Protein AF-A0A7X8XJ36-F1 (afdb_monomer_lite)

Radius of gyration: 21.42 Å; chains: 1; bounding box: 51×28×66 Å

Structure (mmCIF, N/CA/C/O backbone):
data_AF-A0A7X8XJ36-F1
#
_entry.id   AF-A0A7X8XJ36-F1
#
loop_
_atom_site.group_PDB
_atom_site.id
_atom_site.type_symbol
_atom_site.label_atom_id
_atom_site.label_alt_id
_atom_site.label_comp_id
_atom_site.label_asym_id
_atom_site.l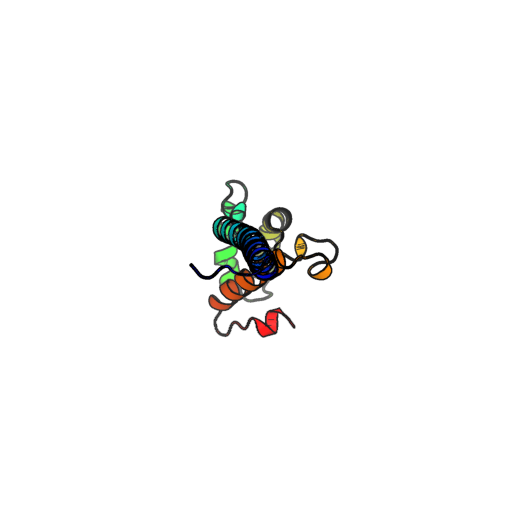abel_entity_id
_atom_site.label_seq_id
_atom_site.pdbx_PDB_ins_code
_atom_site.Cartn_x
_atom_site.Cartn_y
_atom_site.Cartn_z
_atom_site.occupancy
_atom_site.B_iso_or_equiv
_atom_site.auth_seq_id
_atom_site.auth_comp_id
_atom_site.auth_asym_id
_atom_site.auth_atom_id
_atom_site.pdbx_PDB_model_num
ATOM 1 N N . MET A 1 1 ? 28.253 12.077 -39.866 1.00 51.50 1 MET A N 1
ATOM 2 C CA . MET A 1 1 ? 27.242 11.600 -38.903 1.00 51.50 1 MET A CA 1
ATOM 3 C C . MET A 1 1 ? 27.693 10.211 -38.502 1.00 51.50 1 MET A C 1
ATOM 5 O O . MET A 1 1 ? 27.878 9.406 -39.404 1.00 51.50 1 MET A O 1
ATOM 9 N N . GLU A 1 2 ? 28.018 9.970 -37.233 1.00 56.28 2 GLU A N 1
ATOM 10 C CA . GLU A 1 2 ? 28.467 8.638 -36.802 1.00 56.28 2 GLU A CA 1
ATOM 11 C C . GLU A 1 2 ? 27.329 7.631 -36.989 1.00 56.28 2 GLU A C 1
ATOM 13 O O . GLU A 1 2 ? 26.247 7.775 -36.416 1.00 56.28 2 GLU A O 1
ATOM 18 N N . GLU A 1 3 ? 27.560 6.641 -37.845 1.00 58.12 3 GLU A N 1
ATOM 19 C CA . GLU A 1 3 ? 26.604 5.583 -38.137 1.00 58.12 3 GLU A CA 1
ATOM 20 C C . GLU A 1 3 ? 26.732 4.520 -37.039 1.00 58.12 3 GLU A C 1
ATOM 22 O O . GLU A 1 3 ? 27.670 3.724 -37.003 1.00 58.12 3 GLU A O 1
ATOM 27 N N . PHE A 1 4 ? 25.831 4.560 -36.058 1.00 61.00 4 PHE A N 1
ATOM 28 C CA . PHE A 1 4 ? 25.816 3.565 -34.989 1.00 61.00 4 PHE A CA 1
ATOM 29 C C . PHE A 1 4 ? 25.407 2.197 -35.556 1.00 61.00 4 PHE A C 1
ATOM 31 O O . PHE A 1 4 ? 24.427 2.105 -36.294 1.00 61.00 4 PHE A O 1
ATOM 38 N N . SER A 1 5 ? 26.117 1.128 -35.169 1.00 67.69 5 SER A N 1
ATOM 39 C CA . SER A 1 5 ? 25.787 -0.238 -35.602 1.00 67.69 5 SER A CA 1
ATOM 40 C C . SER A 1 5 ? 24.338 -0.618 -35.255 1.00 67.69 5 SER A C 1
ATOM 42 O O . SER A 1 5 ? 23.780 -0.137 -34.266 1.00 67.69 5 SER A O 1
ATOM 44 N N . ASN A 1 6 ? 23.728 -1.521 -36.034 1.00 68.31 6 ASN A N 1
ATOM 45 C CA . ASN A 1 6 ? 22.355 -2.002 -35.803 1.00 68.31 6 ASN A CA 1
ATOM 46 C C . ASN A 1 6 ? 22.111 -2.480 -34.359 1.00 68.31 6 ASN A C 1
ATOM 48 O O . ASN A 1 6 ? 21.031 -2.267 -33.813 1.00 68.31 6 ASN A O 1
ATOM 52 N N . THR A 1 7 ? 23.131 -3.039 -33.703 1.00 72.81 7 THR A N 1
ATOM 53 C CA . THR A 1 7 ? 23.083 -3.466 -32.298 1.00 72.81 7 THR A CA 1
ATOM 54 C C . THR A 1 7 ? 22.780 -2.308 -31.344 1.00 72.81 7 THR A C 1
ATOM 56 O O . THR A 1 7 ? 22.012 -2.468 -30.400 1.00 72.81 7 THR A O 1
ATOM 59 N N . ASN A 1 8 ? 23.308 -1.110 -31.610 1.00 80.81 8 ASN A N 1
ATOM 60 C CA . ASN A 1 8 ? 23.036 0.072 -30.789 1.00 80.81 8 ASN A CA 1
ATOM 61 C C . ASN A 1 8 ? 21.579 0.540 -30.915 1.00 80.81 8 ASN A C 1
ATOM 63 O O . ASN A 1 8 ? 21.025 1.086 -29.961 1.00 80.81 8 ASN A O 1
ATOM 67 N N . ASN A 1 9 ? 20.939 0.314 -32.065 1.00 86.38 9 ASN A N 1
ATOM 68 C CA . ASN A 1 9 ? 19.527 0.645 -32.258 1.00 86.38 9 ASN A CA 1
ATOM 69 C C . ASN A 1 9 ? 18.607 -0.344 -31.533 1.00 86.38 9 ASN A C 1
ATOM 71 O O . ASN A 1 9 ? 17.647 0.090 -30.899 1.00 86.38 9 ASN A O 1
ATOM 75 N N . GLU A 1 10 ? 18.925 -1.640 -31.541 1.00 90.62 10 GLU A N 1
ATOM 76 C CA . GLU A 1 10 ? 18.171 -2.639 -30.769 1.00 90.62 10 GLU A CA 1
ATOM 77 C C . GLU A 1 10 ? 18.307 -2.420 -29.256 1.00 90.62 10 GLU A C 1
ATOM 79 O O . GLU A 1 10 ? 17.308 -2.444 -28.536 1.00 90.62 10 GLU A O 1
ATOM 84 N N . THR A 1 11 ? 19.503 -2.075 -28.767 1.00 93.38 11 THR A N 1
ATOM 85 C CA . THR A 1 11 ? 19.693 -1.698 -27.357 1.00 93.38 11 THR A CA 1
ATOM 86 C C . THR A 1 11 ? 18.853 -0.475 -26.977 1.00 93.38 11 THR A C 1
ATOM 88 O O . THR A 1 11 ? 18.202 -0.473 -25.933 1.00 93.38 11 THR A O 1
ATOM 91 N N . ARG A 1 12 ? 18.795 0.556 -27.833 1.00 93.44 12 ARG A N 1
ATOM 92 C CA . ARG A 1 12 ? 17.938 1.736 -27.603 1.00 93.44 12 ARG A CA 1
ATOM 93 C C . ARG A 1 12 ? 16.454 1.365 -27.549 1.00 93.44 12 ARG A C 1
ATOM 95 O O . ARG A 1 12 ? 15.755 1.835 -26.656 1.00 93.44 12 ARG A O 1
ATOM 102 N N . LYS A 1 13 ? 15.975 0.500 -28.451 1.00 94.88 13 LYS A N 1
ATOM 103 C CA . LYS A 1 13 ? 14.586 0.002 -28.425 1.00 94.88 13 LYS A CA 1
ATOM 104 C C . LYS A 1 13 ? 14.274 -0.751 -27.133 1.00 94.88 13 LYS A C 1
ATOM 106 O O . LYS A 1 13 ? 13.217 -0.532 -26.544 1.00 94.88 13 LYS A O 1
ATOM 111 N N . HIS A 1 14 ? 15.192 -1.600 -26.669 1.00 95.31 14 HIS A N 1
ATOM 112 C CA . HIS A 1 14 ? 15.023 -2.317 -25.408 1.00 95.31 14 HIS A CA 1
ATOM 113 C C . HIS A 1 14 ? 14.929 -1.355 -24.215 1.00 95.31 14 HIS A C 1
ATOM 115 O O . HIS A 1 14 ? 13.999 -1.471 -23.420 1.00 95.31 14 HIS A O 1
ATOM 121 N N . ILE A 1 15 ? 15.816 -0.354 -24.134 1.00 97.25 15 ILE A N 1
ATOM 122 C CA . ILE A 1 15 ? 15.774 0.682 -23.085 1.00 97.25 15 ILE A CA 1
ATOM 123 C C . ILE A 1 15 ? 14.420 1.404 -23.079 1.00 97.25 15 ILE A C 1
ATOM 125 O O . ILE A 1 15 ? 13.813 1.566 -22.020 1.00 97.25 15 ILE A O 1
ATOM 129 N N . LEU A 1 16 ? 13.917 1.800 -24.253 1.00 97.81 16 LEU A N 1
ATOM 130 C CA . LEU A 1 16 ? 12.608 2.450 -24.368 1.00 97.81 16 LEU A CA 1
ATOM 131 C C . LEU A 1 16 ? 11.466 1.528 -23.925 1.00 97.81 16 LEU A C 1
ATOM 133 O O . LEU A 1 16 ? 10.566 1.976 -23.223 1.00 97.81 16 LEU A O 1
ATOM 137 N N . SER A 1 17 ? 11.537 0.240 -24.263 1.00 98.12 17 SER A N 1
ATOM 138 C CA . SER A 1 17 ? 10.532 -0.753 -23.856 1.00 98.12 17 SER A CA 1
ATOM 139 C C . SER A 1 17 ? 10.505 -0.946 -22.336 1.00 98.12 17 SER A C 1
ATOM 141 O O . SER A 1 17 ? 9.437 -1.019 -21.732 1.00 98.12 17 SER A O 1
ATOM 143 N N . VAL A 1 18 ? 11.677 -0.987 -21.690 1.00 98.31 18 VAL A N 1
ATOM 144 C CA . VAL A 1 18 ? 11.778 -1.050 -20.223 1.00 98.31 18 VAL A CA 1
ATOM 145 C C . VAL A 1 18 ? 11.206 0.217 -19.587 1.00 98.31 18 VAL A C 1
ATOM 147 O O . VAL A 1 18 ? 10.423 0.115 -18.646 1.00 98.31 18 VAL A O 1
ATOM 150 N N . CYS A 1 19 ? 11.535 1.397 -20.1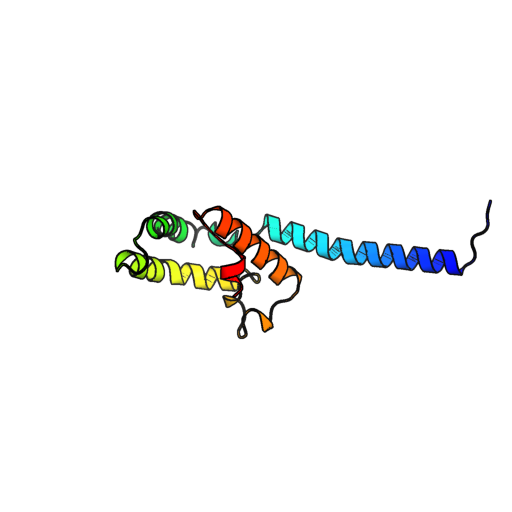23 1.00 98.25 19 CYS A N 1
ATOM 151 C CA . CYS A 1 19 ? 10.978 2.671 -19.663 1.00 98.25 19 CYS A CA 1
ATOM 152 C C . CYS A 1 19 ? 9.443 2.682 -19.748 1.00 98.25 19 CYS A C 1
ATOM 154 O O . CYS A 1 19 ? 8.770 3.028 -18.779 1.00 98.25 19 CYS A O 1
ATOM 156 N N . GLU A 1 20 ? 8.876 2.231 -20.870 1.00 98.31 20 GLU A N 1
ATOM 157 C CA . GLU A 1 20 ? 7.425 2.136 -21.048 1.00 98.31 20 GLU A CA 1
ATOM 158 C C . GLU A 1 20 ? 6.783 1.192 -20.019 1.00 98.31 20 GLU A C 1
ATOM 160 O O . GLU A 1 20 ? 5.763 1.528 -19.417 1.00 98.31 20 GLU A O 1
ATOM 165 N N . ASN A 1 21 ? 7.397 0.033 -19.770 1.00 98.00 21 ASN A N 1
ATOM 166 C 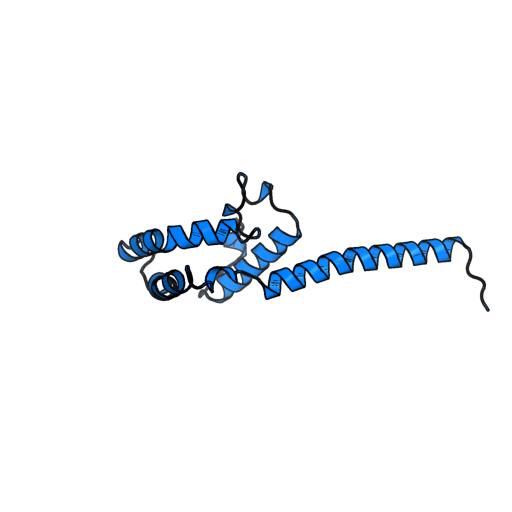CA . ASN A 1 21 ? 6.910 -0.921 -18.775 1.00 98.00 21 ASN A CA 1
ATOM 167 C C . ASN A 1 21 ? 6.960 -0.352 -17.352 1.00 98.00 21 ASN A C 1
ATOM 169 O O . ASN A 1 21 ? 5.991 -0.494 -16.611 1.00 98.00 21 ASN A O 1
ATOM 173 N N . ILE A 1 22 ? 8.044 0.333 -16.977 1.00 98.25 22 ILE A N 1
ATOM 174 C CA . ILE A 1 22 ? 8.165 0.993 -15.668 1.00 98.25 22 ILE A CA 1
ATOM 175 C C . ILE A 1 22 ? 7.098 2.082 -15.507 1.00 98.25 22 ILE A C 1
ATOM 177 O O . ILE A 1 22 ? 6.444 2.153 -14.467 1.00 98.25 22 ILE A O 1
ATOM 181 N N . ASN A 1 23 ? 6.863 2.890 -16.542 1.00 98.31 23 ASN A N 1
ATOM 182 C CA . ASN A 1 23 ? 5.871 3.965 -16.493 1.00 98.31 23 ASN A CA 1
ATOM 183 C C . ASN A 1 23 ? 4.442 3.453 -16.257 1.00 98.31 23 ASN A C 1
ATOM 185 O O . ASN A 1 23 ? 3.657 4.146 -15.612 1.00 98.31 23 ASN A O 1
ATOM 189 N N . LYS A 1 24 ? 4.108 2.235 -16.705 1.00 97.81 24 LYS A N 1
ATOM 190 C CA . LYS A 1 24 ? 2.814 1.598 -16.399 1.00 97.81 24 LYS A CA 1
ATOM 191 C C . LYS A 1 24 ? 2.650 1.360 -14.895 1.00 97.81 24 LYS A C 1
ATOM 193 O O . LYS A 1 24 ? 1.604 1.693 -14.346 1.00 97.81 24 LYS A O 1
ATOM 198 N N . TYR A 1 25 ? 3.691 0.865 -14.223 1.00 97.94 25 TYR A N 1
ATOM 199 C CA . TYR A 1 25 ? 3.677 0.671 -12.769 1.00 97.94 25 TYR A CA 1
ATOM 200 C C . TYR A 1 25 ? 3.631 1.996 -12.003 1.00 97.94 25 TYR A C 1
ATOM 202 O O . TYR A 1 25 ? 2.885 2.112 -11.037 1.00 97.94 25 TYR A O 1
ATOM 210 N N . ILE A 1 26 ? 4.374 3.016 -12.448 1.00 98.06 26 ILE A N 1
ATOM 211 C CA . ILE A 1 26 ? 4.326 4.356 -11.835 1.00 98.06 26 ILE A CA 1
ATOM 212 C C . ILE A 1 26 ? 2.913 4.938 -11.929 1.00 98.06 26 ILE A C 1
ATOM 214 O O . ILE A 1 26 ? 2.399 5.463 -10.945 1.00 98.06 26 ILE A O 1
ATOM 218 N N . HIS A 1 27 ? 2.272 4.831 -13.094 1.00 98.12 27 HIS A N 1
ATOM 219 C CA . HIS A 1 27 ? 0.901 5.295 -13.279 1.00 98.12 27 HIS A CA 1
ATOM 220 C C . HIS A 1 27 ? -0.087 4.567 -12.353 1.00 98.12 27 HIS A C 1
ATOM 222 O O . HIS A 1 27 ? -0.947 5.215 -11.760 1.00 98.12 27 HIS A O 1
ATOM 228 N N . ASP A 1 28 ? 0.053 3.249 -12.181 1.00 97.88 28 ASP A N 1
ATOM 229 C CA . ASP A 1 28 ? -0.781 2.494 -11.239 1.00 97.88 28 ASP A CA 1
ATOM 230 C C . ASP A 1 28 ? -0.563 2.945 -9.787 1.00 97.88 28 ASP A C 1
ATOM 232 O O . ASP A 1 28 ? -1.527 3.226 -9.083 1.00 97.88 28 ASP A O 1
ATOM 236 N N . LEU A 1 29 ? 0.693 3.131 -9.364 1.00 98.00 29 LEU A N 1
ATOM 237 C CA . LEU A 1 29 ? 1.020 3.637 -8.026 1.00 98.00 29 LEU A CA 1
ATOM 238 C C . LEU A 1 29 ? 0.454 5.041 -7.773 1.00 98.00 29 LEU A C 1
ATOM 240 O O . LEU A 1 29 ? -0.028 5.318 -6.676 1.00 98.00 29 LEU A O 1
ATOM 244 N N . LEU A 1 30 ? 0.472 5.922 -8.779 1.00 98.19 30 LEU A N 1
ATOM 245 C CA . LEU A 1 30 ? -0.159 7.241 -8.682 1.00 98.19 30 LEU A CA 1
ATOM 246 C C . LEU A 1 30 ? -1.676 7.118 -8.490 1.00 98.19 30 LEU A C 1
ATOM 248 O O . LEU A 1 30 ? -2.237 7.785 -7.622 1.00 98.19 30 LEU A O 1
ATOM 252 N N . ASN A 1 31 ? -2.335 6.246 -9.257 1.00 97.56 31 ASN A N 1
ATOM 253 C CA . ASN A 1 31 ? -3.774 6.017 -9.122 1.00 97.56 31 ASN A CA 1
ATOM 254 C C . ASN A 1 31 ? -4.134 5.407 -7.766 1.00 97.56 31 ASN A C 1
ATOM 256 O O . ASN A 1 31 ? -5.101 5.852 -7.148 1.00 97.56 31 ASN A O 1
ATOM 260 N N . ARG A 1 32 ? -3.354 4.434 -7.287 1.00 97.31 32 ARG A N 1
ATOM 261 C CA . ARG A 1 32 ? -3.490 3.856 -5.946 1.00 97.31 32 ARG A CA 1
ATOM 262 C C . ARG A 1 32 ? -3.376 4.933 -4.876 1.00 97.31 32 ARG A C 1
ATOM 264 O O . ARG A 1 32 ? -4.297 5.096 -4.094 1.00 97.31 32 ARG A O 1
ATOM 271 N N . GLY A 1 33 ? -2.332 5.762 -4.918 1.00 96.88 33 GLY A N 1
ATOM 272 C CA . GLY A 1 33 ? -2.143 6.846 -3.949 1.00 96.88 33 GLY A CA 1
ATOM 273 C C . GLY A 1 33 ? -3.283 7.873 -3.923 1.00 96.88 33 GLY A C 1
ATOM 274 O O . GLY A 1 33 ? -3.677 8.320 -2.851 1.00 96.88 33 GLY A O 1
ATOM 275 N N . VAL A 1 34 ? -3.847 8.232 -5.083 1.00 96.00 34 VAL A N 1
ATOM 276 C CA . VAL A 1 34 ? -4.988 9.169 -5.165 1.00 96.00 34 VAL A CA 1
ATOM 277 C C . VAL A 1 34 ? -6.277 8.560 -4.611 1.00 96.00 34 VAL A C 1
ATOM 279 O O . VAL A 1 34 ? -7.075 9.271 -4.003 1.00 96.00 34 VAL A O 1
ATOM 282 N N . ASN A 1 35 ? -6.493 7.263 -4.831 1.00 95.62 35 ASN A N 1
ATOM 283 C CA . ASN A 1 35 ? -7.723 6.573 -4.440 1.00 95.62 35 ASN A CA 1
ATOM 284 C C . ASN A 1 35 ? -7.601 5.805 -3.118 1.00 95.62 35 ASN A C 1
ATOM 286 O O . ASN A 1 35 ? -8.579 5.187 -2.692 1.00 95.62 35 ASN A O 1
ATOM 290 N N . HIS A 1 36 ? -6.430 5.848 -2.483 1.00 97.25 36 HIS A N 1
ATOM 291 C CA . HIS A 1 36 ? -6.1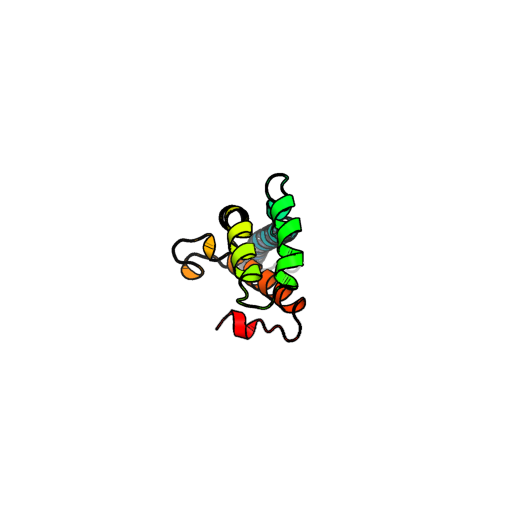15 5.107 -1.274 1.00 97.25 36 HIS A CA 1
ATOM 292 C C . HIS A 1 36 ? -7.193 5.331 -0.215 1.00 97.25 36 HIS A C 1
ATOM 294 O O . HIS A 1 36 ? -7.504 6.468 0.155 1.00 97.25 36 HIS A O 1
ATOM 300 N N . ASP A 1 37 ? -7.793 4.231 0.239 1.00 94.56 37 ASP A N 1
ATOM 301 C CA . ASP A 1 37 ? -8.817 4.210 1.276 1.00 94.56 37 ASP A CA 1
ATOM 302 C C . ASP A 1 37 ? -10.056 5.086 1.013 1.00 94.56 37 ASP A C 1
ATOM 304 O O . ASP A 1 37 ? -10.869 5.299 1.918 1.00 94.56 37 ASP A O 1
ATOM 308 N N . ALA A 1 38 ? -10.284 5.533 -0.228 1.00 92.81 38 ALA A N 1
ATOM 309 C CA . ALA A 1 38 ? -11.406 6.408 -0.577 1.00 92.81 38 ALA A CA 1
ATOM 310 C C . ALA A 1 38 ? -12.777 5.789 -0.238 1.00 92.81 38 ALA A C 1
ATOM 312 O O . ALA A 1 38 ? -13.750 6.513 -0.011 1.00 92.81 38 ALA A O 1
ATOM 313 N N . SER A 1 39 ? -12.861 4.457 -0.120 1.00 88.38 39 SER A N 1
ATOM 314 C CA . SER A 1 39 ? -14.061 3.760 0.362 1.00 88.38 39 SER A CA 1
ATOM 315 C C . SER A 1 39 ? -14.504 4.209 1.760 1.00 88.38 39 SER A C 1
ATOM 317 O O . SER A 1 39 ? -15.709 4.247 2.014 1.00 88.38 39 SER A O 1
ATOM 319 N N . LYS A 1 40 ? -13.579 4.653 2.629 1.00 88.06 40 LYS A N 1
ATOM 320 C CA . LYS A 1 40 ? -13.893 5.213 3.958 1.00 88.06 40 LYS A CA 1
ATOM 321 C C . LYS A 1 40 ? -14.760 6.470 3.874 1.00 88.06 40 LYS A C 1
ATOM 323 O O . LYS A 1 40 ? -15.498 6.758 4.809 1.00 88.06 40 LYS A O 1
ATOM 328 N N . LEU A 1 41 ? -14.692 7.203 2.761 1.00 87.75 41 LEU A N 1
ATOM 329 C CA . LEU A 1 41 ? -15.428 8.451 2.540 1.00 87.75 41 LEU A CA 1
ATOM 330 C C . LEU A 1 41 ? -16.787 8.240 1.862 1.00 87.75 41 LEU A C 1
ATOM 332 O O . LEU A 1 41 ? -17.512 9.206 1.621 1.00 87.75 41 LEU A O 1
ATOM 336 N N . ASN A 1 42 ? -17.162 6.998 1.542 1.00 83.12 42 ASN A N 1
ATOM 337 C CA . ASN A 1 42 ? -18.461 6.741 0.937 1.00 83.12 42 ASN A CA 1
ATOM 338 C C . ASN A 1 42 ? -19.603 7.032 1.931 1.00 83.12 42 ASN A C 1
ATOM 340 O O . ASN A 1 42 ? -19.452 6.883 3.144 1.00 83.12 42 ASN A O 1
ATOM 344 N N . TYR A 1 43 ? -20.775 7.423 1.423 1.00 70.44 43 TYR A N 1
ATOM 345 C CA . TYR A 1 43 ? -21.915 7.832 2.261 1.00 70.44 43 TYR A CA 1
ATOM 346 C C . TYR A 1 43 ? -22.337 6.767 3.293 1.00 70.44 43 TYR A C 1
ATOM 348 O O . TYR A 1 43 ? -22.755 7.099 4.401 1.00 70.44 43 TYR A O 1
ATOM 356 N N . ASN A 1 44 ? -22.180 5.483 2.955 1.00 75.50 44 ASN A N 1
ATOM 357 C CA . ASN A 1 44 ? -22.613 4.367 3.795 1.00 75.50 44 ASN A CA 1
ATOM 358 C C . ASN A 1 44 ? -21.634 4.046 4.942 1.00 75.50 44 ASN A C 1
ATOM 360 O O . ASN A 1 44 ? -22.053 3.461 5.936 1.00 75.50 44 ASN A O 1
ATOM 364 N N . GLN A 1 45 ? -20.352 4.411 4.827 1.00 77.56 45 GLN A N 1
ATOM 365 C CA . GLN A 1 45 ? -19.294 4.069 5.791 1.00 77.56 45 GLN A CA 1
ATOM 366 C C . GLN A 1 45 ? -18.688 5.283 6.483 1.00 77.56 45 GLN A C 1
ATOM 368 O O . GLN A 1 45 ? -18.255 5.153 7.628 1.00 77.56 45 GLN A O 1
ATOM 373 N N . ALA A 1 46 ? -18.717 6.462 5.854 1.00 80.81 46 ALA A N 1
ATOM 374 C CA . ALA A 1 46 ? -18.125 7.680 6.402 1.00 80.81 46 ALA A CA 1
ATOM 375 C C . ALA A 1 46 ? -18.639 7.981 7.811 1.00 80.81 46 ALA A C 1
ATOM 377 O O . ALA A 1 46 ? -17.854 8.253 8.713 1.00 80.81 46 ALA A O 1
ATOM 378 N N . SER A 1 47 ? -19.949 7.834 8.038 1.00 82.69 47 SER A N 1
ATOM 379 C CA . SER A 1 47 ? -20.537 8.078 9.359 1.00 82.69 47 SER A CA 1
ATOM 380 C C . SER A 1 47 ? -20.104 7.069 10.430 1.00 82.69 47 SER A C 1
ATOM 382 O O . SER A 1 47 ? -20.098 7.413 11.609 1.00 82.69 47 SER A O 1
ATOM 384 N N . VAL A 1 48 ? -19.744 5.836 10.055 1.00 84.44 48 VAL A N 1
ATOM 385 C CA . VAL A 1 48 ? -19.252 4.815 10.995 1.00 84.44 48 VAL A CA 1
ATOM 386 C C . VAL A 1 48 ? -17.803 5.110 11.360 1.00 84.44 48 VAL A C 1
ATOM 388 O O . VAL A 1 48 ? -17.469 5.143 12.544 1.00 84.44 48 VAL A O 1
ATOM 391 N N . PHE A 1 49 ? -16.961 5.391 10.362 1.00 85.69 49 PHE A N 1
ATOM 392 C CA . PHE A 1 49 ? -15.564 5.756 10.584 1.00 85.69 49 PHE A CA 1
ATOM 393 C C . PHE A 1 49 ? -15.434 7.041 11.411 1.00 85.69 49 PHE A C 1
ATOM 395 O O . PHE A 1 49 ? -14.677 7.050 12.378 1.00 85.69 49 PHE A O 1
ATOM 402 N N . ASP A 1 50 ? -16.217 8.077 11.108 1.00 84.75 50 ASP A N 1
ATOM 403 C CA . ASP A 1 50 ? -16.214 9.346 11.849 1.00 84.75 50 ASP A CA 1
ATOM 404 C C . ASP A 1 50 ? -16.612 9.158 13.325 1.00 84.75 50 ASP A C 1
ATOM 406 O O . ASP A 1 50 ? -15.911 9.599 14.237 1.00 84.75 50 ASP A O 1
ATOM 410 N N . LYS A 1 51 ? -17.684 8.394 13.582 1.00 83.81 51 LYS A N 1
ATOM 411 C CA . LYS A 1 51 ? -18.144 8.093 14.948 1.00 83.81 51 LYS A CA 1
ATOM 412 C C . LYS A 1 51 ? -17.143 7.267 15.750 1.00 83.81 51 LYS A C 1
ATOM 414 O O . LYS A 1 51 ? -17.075 7.430 16.967 1.00 83.81 51 LYS A O 1
ATOM 419 N N . CYS A 1 52 ? -16.420 6.355 15.104 1.00 82.69 52 CYS A N 1
ATOM 420 C CA . CYS A 1 52 ? -15.629 5.348 15.805 1.00 82.69 52 CYS A CA 1
ATOM 421 C C . CYS A 1 52 ? -14.144 5.706 15.900 1.00 82.69 52 CYS A C 1
ATOM 423 O O . CYS A 1 52 ? -13.575 5.515 16.966 1.00 82.69 52 CYS A O 1
ATOM 425 N N . ILE A 1 53 ? -13.503 6.241 14.851 1.00 79.19 53 ILE A N 1
ATOM 426 C CA . ILE A 1 53 ? -12.037 6.424 14.813 1.00 79.19 53 ILE A CA 1
ATOM 427 C C . ILE A 1 53 ? -11.553 7.375 15.912 1.00 79.19 53 ILE A C 1
ATOM 429 O O . ILE A 1 53 ? -10.615 7.044 16.638 1.00 79.19 53 ILE A O 1
ATOM 433 N N . GLY A 1 54 ? -12.203 8.532 16.076 1.00 78.56 54 GLY A N 1
ATOM 434 C CA . GLY A 1 54 ? -11.808 9.504 17.101 1.00 78.56 54 GLY A CA 1
ATOM 435 C C . GLY A 1 54 ? -11.976 8.963 18.524 1.00 78.56 54 GLY A C 1
ATOM 436 O O . GLY A 1 54 ? -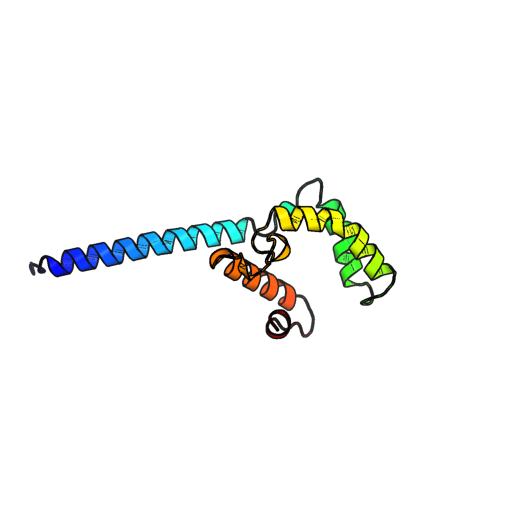11.145 9.215 19.393 1.00 78.56 54 GLY A O 1
ATOM 437 N N . ARG A 1 55 ? -13.026 8.167 18.758 1.00 83.00 55 ARG A N 1
ATOM 438 C CA . ARG A 1 55 ? -13.272 7.513 20.051 1.00 83.00 55 ARG A CA 1
ATOM 439 C C . ARG A 1 55 ? -12.304 6.359 20.292 1.00 83.00 55 ARG A C 1
ATOM 441 O O . ARG A 1 55 ? -11.783 6.238 21.391 1.00 83.00 55 ARG A O 1
ATOM 448 N N . LEU A 1 56 ? -12.013 5.566 19.261 1.00 82.25 56 LEU A N 1
ATOM 449 C CA . LEU A 1 56 ? -11.102 4.425 19.333 1.00 82.25 56 LEU A CA 1
ATOM 450 C C . LEU A 1 56 ? -9.682 4.876 19.676 1.00 82.25 56 LEU A C 1
ATOM 452 O O . LEU A 1 56 ? -9.029 4.235 20.487 1.00 82.25 56 LEU A O 1
ATOM 456 N N . HIS A 1 57 ? -9.238 6.006 19.115 1.00 80.25 57 HIS A N 1
ATOM 457 C CA . HIS A 1 57 ? -7.945 6.612 19.437 1.00 80.25 57 HIS A CA 1
ATOM 458 C C . HIS A 1 57 ? -7.818 7.006 20.918 1.00 80.25 57 HIS A C 1
ATOM 460 O O . HIS A 1 57 ? -6.733 6.939 21.488 1.00 80.25 57 HIS A O 1
ATOM 466 N N . ASN A 1 58 ? -8.919 7.433 21.538 1.00 83.25 58 ASN A N 1
ATOM 467 C CA . ASN A 1 58 ? -8.929 7.897 22.925 1.00 83.25 58 ASN A CA 1
ATOM 468 C C . ASN A 1 58 ? -9.296 6.795 23.928 1.00 83.25 58 ASN A C 1
ATOM 470 O O . ASN A 1 58 ? -9.136 6.995 25.131 1.00 83.25 58 ASN A O 1
ATOM 474 N N . ALA A 1 59 ? -9.805 5.658 23.453 1.00 84.56 59 ALA A N 1
ATOM 475 C CA . ALA A 1 59 ? -10.155 4.533 24.298 1.00 84.56 59 ALA A CA 1
ATOM 476 C C . ALA A 1 59 ? -8.886 3.857 24.828 1.00 84.56 59 ALA A C 1
ATOM 478 O O . ALA A 1 59 ? -7.924 3.628 24.093 1.00 84.56 59 ALA A O 1
ATOM 479 N N . GLU A 1 60 ? -8.898 3.487 26.107 1.00 86.00 60 GLU A N 1
ATOM 480 C CA . GLU A 1 60 ? -7.827 2.677 26.677 1.00 86.00 60 GLU A CA 1
ATOM 481 C C . GLU A 1 60 ? -7.767 1.328 25.947 1.00 86.00 60 GLU A C 1
ATOM 483 O O . GLU A 1 60 ? -8.793 0.660 25.761 1.00 86.00 60 GLU A O 1
ATOM 488 N N . TYR A 1 61 ? -6.565 0.937 25.517 1.00 78.25 61 TYR A N 1
ATOM 489 C CA . TYR A 1 61 ? -6.340 -0.310 24.793 1.00 78.25 61 TYR A CA 1
ATOM 490 C C . TYR A 1 61 ? -6.915 -1.503 25.574 1.00 78.25 61 TYR A C 1
ATOM 492 O O . TYR A 1 61 ? -6.691 -1.635 26.775 1.00 78.25 61 TYR A O 1
ATOM 500 N N . ASN A 1 62 ? -7.666 -2.375 24.895 1.00 78.62 62 ASN A N 1
ATOM 501 C CA . ASN A 1 62 ? -8.376 -3.527 25.475 1.00 78.62 62 ASN A CA 1
ATOM 502 C C . ASN A 1 62 ? -9.488 -3.231 26.505 1.00 78.62 62 ASN A C 1
ATOM 504 O O . ASN A 1 62 ? -10.049 -4.182 27.061 1.00 78.62 62 ASN A O 1
ATOM 508 N N . SER A 1 63 ? -9.878 -1.973 26.723 1.00 90.81 63 SER A N 1
ATOM 509 C CA . SER A 1 63 ? -11.075 -1.646 27.514 1.00 90.81 63 SER A CA 1
ATOM 510 C C . SER A 1 63 ? -12.367 -2.177 26.872 1.00 90.81 63 SER A C 1
ATOM 512 O O . SER A 1 63 ? -12.413 -2.518 25.687 1.00 90.81 63 SER A O 1
ATOM 514 N N . GLU A 1 64 ? -13.457 -2.236 27.642 1.00 94.19 64 GLU A N 1
ATOM 515 C CA . GLU A 1 64 ? -14.766 -2.627 27.099 1.00 94.19 64 GLU A CA 1
ATOM 516 C C . GLU A 1 64 ? -15.278 -1.631 26.048 1.00 94.19 64 GLU A C 1
ATOM 518 O O . GLU A 1 64 ? -15.852 -2.051 25.043 1.00 94.19 64 GLU A O 1
ATOM 523 N N . GLU A 1 65 ? -14.997 -0.332 26.213 1.00 90.25 65 GLU A N 1
ATOM 524 C CA . GLU A 1 65 ? -15.285 0.670 25.180 1.00 90.25 65 GLU A CA 1
ATOM 525 C C . GLU A 1 65 ? -14.480 0.398 23.906 1.00 90.25 65 GLU A C 1
ATOM 527 O O . GLU A 1 65 ? -15.055 0.375 22.819 1.00 90.25 65 GLU A O 1
ATOM 532 N N . TYR A 1 66 ? -13.178 0.122 24.026 1.00 85.56 66 TYR A N 1
ATOM 533 C CA . TYR A 1 66 ? -12.328 -0.217 22.884 1.00 85.56 66 TYR A CA 1
ATOM 534 C C . TYR A 1 66 ? -12.875 -1.428 22.114 1.00 85.56 66 TYR A C 1
ATOM 536 O O . TYR A 1 66 ? -13.070 -1.364 20.900 1.00 85.56 66 TYR A O 1
ATOM 544 N N . LYS A 1 67 ? -13.218 -2.515 22.815 1.00 89.00 67 LYS A N 1
ATOM 545 C CA . LYS A 1 67 ? -13.797 -3.721 22.196 1.00 89.00 67 LYS A CA 1
ATOM 546 C C . LYS A 1 67 ? -15.148 -3.450 21.536 1.00 89.00 67 LYS A C 1
ATOM 548 O O . LYS A 1 67 ? -15.439 -4.019 20.484 1.00 89.00 67 LYS A O 1
ATOM 553 N N . GLN A 1 68 ? -15.984 -2.616 22.148 1.00 92.56 68 GLN A N 1
ATOM 554 C CA . GLN A 1 68 ? -17.287 -2.256 21.598 1.00 92.56 68 GLN A CA 1
ATOM 555 C C . GLN A 1 68 ? -17.142 -1.410 20.327 1.00 92.56 68 GLN A C 1
ATOM 557 O O . GLN A 1 68 ? -17.788 -1.706 19.323 1.00 92.56 68 GLN A O 1
ATOM 562 N N . LEU A 1 69 ? -16.236 -0.431 20.330 1.00 89.69 69 LEU A N 1
ATOM 563 C CA . LEU A 1 69 ? -15.908 0.373 19.152 1.00 89.69 69 LEU A CA 1
ATOM 564 C C . LEU A 1 69 ? -15.371 -0.489 18.005 1.00 89.69 69 LEU A C 1
ATOM 566 O O . LEU A 1 69 ? -15.766 -0.286 16.860 1.00 89.69 69 LEU A O 1
ATOM 570 N N . LEU A 1 70 ? -14.538 -1.494 18.298 1.00 88.38 70 LEU A N 1
ATOM 571 C CA . LEU A 1 70 ? -14.088 -2.454 17.285 1.00 88.38 70 LEU A CA 1
ATOM 572 C C . LEU A 1 70 ? -15.254 -3.245 16.673 1.00 88.38 70 LEU A C 1
ATOM 574 O O . LEU A 1 70 ? -15.300 -3.420 15.457 1.00 88.38 70 LEU A O 1
ATOM 578 N N . LYS A 1 71 ? -16.227 -3.690 17.481 1.00 90.81 71 LYS A N 1
ATOM 579 C CA . LYS A 1 71 ? -17.429 -4.381 16.974 1.00 90.81 71 LYS A CA 1
ATOM 580 C C . LYS A 1 71 ? -18.285 -3.479 16.087 1.00 90.81 71 LYS A C 1
ATOM 582 O O . LYS A 1 71 ? -18.784 -3.941 15.066 1.00 90.81 71 LYS A O 1
ATOM 587 N N . GLU A 1 72 ? -18.454 -2.216 16.470 1.00 90.06 72 GLU A N 1
ATOM 588 C CA . GLU A 1 72 ? -19.208 -1.221 15.695 1.00 90.06 72 GLU A CA 1
ATOM 589 C C . GLU A 1 72 ? -18.522 -0.887 14.367 1.00 90.06 72 GLU A C 1
ATOM 591 O O . GLU A 1 72 ? -19.190 -0.723 13.346 1.00 90.06 72 GLU A O 1
ATOM 596 N N . LEU A 1 73 ? -17.190 -0.839 14.367 1.00 90.12 73 LEU A N 1
ATOM 597 C CA . LEU A 1 73 ? -16.385 -0.556 13.186 1.00 90.12 73 LEU A CA 1
ATOM 598 C C . LEU A 1 73 ? -16.334 -1.747 12.213 1.00 90.12 73 LEU A C 1
ATOM 600 O O . LEU A 1 73 ? -16.161 -1.555 11.008 1.00 90.12 73 LEU A O 1
ATOM 604 N N . GLN A 1 74 ? -16.525 -2.973 12.707 1.00 89.50 74 GLN A N 1
ATOM 605 C CA . GLN A 1 74 ? -16.236 -4.179 11.937 1.00 89.50 74 GLN A CA 1
ATOM 606 C C . GLN A 1 74 ? -17.001 -4.324 10.610 1.00 89.50 74 GLN A C 1
ATOM 608 O O . GLN A 1 74 ? -16.380 -4.680 9.609 1.00 89.50 74 GLN A O 1
ATOM 613 N N . PRO A 1 75 ? -18.311 -4.027 10.514 1.00 88.75 75 PRO A N 1
ATOM 614 C CA . PRO A 1 75 ? -19.009 -4.076 9.229 1.00 88.75 75 PRO A CA 1
ATOM 615 C C . PRO A 1 75 ? -18.415 -3.119 8.183 1.00 88.75 75 PRO A C 1
ATOM 617 O O . PRO A 1 75 ? -18.373 -3.454 6.998 1.00 88.75 75 PRO A O 1
ATOM 620 N N . ALA A 1 76 ? -17.934 -1.948 8.615 1.00 89.50 76 ALA A N 1
ATOM 621 C CA . ALA A 1 76 ? -17.270 -0.992 7.736 1.00 89.50 76 ALA A CA 1
ATOM 622 C C . ALA A 1 76 ? -15.879 -1.492 7.318 1.00 89.50 76 ALA A C 1
ATOM 624 O O . ALA A 1 76 ? -15.541 -1.391 6.141 1.00 89.50 76 ALA A O 1
ATOM 625 N N . LEU A 1 77 ? -15.117 -2.107 8.233 1.00 90.06 77 LEU A N 1
ATOM 626 C CA . LEU A 1 77 ? -13.814 -2.713 7.926 1.00 90.06 77 LEU A CA 1
ATOM 627 C C . LEU A 1 77 ? -13.924 -3.858 6.920 1.00 90.06 77 LEU A C 1
ATOM 629 O O . LEU A 1 77 ? -13.181 -3.885 5.950 1.00 90.06 77 LEU A O 1
ATOM 633 N N . VAL A 1 78 ? -14.899 -4.757 7.075 1.00 91.00 78 VAL A N 1
ATOM 634 C CA . VAL A 1 78 ? -15.099 -5.866 6.124 1.00 91.00 78 VAL A CA 1
ATOM 635 C C . VAL A 1 78 ? -15.329 -5.348 4.706 1.00 91.00 78 VAL A C 1
ATOM 637 O O . VAL A 1 78 ? -14.795 -5.895 3.743 1.00 91.00 78 VAL A O 1
ATOM 640 N N . HIS A 1 79 ? -16.131 -4.296 4.553 1.00 91.12 79 HIS A N 1
ATOM 641 C CA . HIS A 1 79 ? -16.334 -3.700 3.240 1.00 91.12 79 HIS A CA 1
ATOM 642 C C . HIS A 1 79 ? -15.079 -2.976 2.740 1.00 91.12 79 HIS A C 1
ATOM 644 O O . HIS A 1 79 ? -14.736 -3.077 1.565 1.00 91.12 79 HIS A O 1
ATOM 650 N N . HIS A 1 80 ? -14.398 -2.264 3.631 1.00 93.88 80 HIS A N 1
ATOM 651 C CA . HIS A 1 80 ? -13.170 -1.550 3.338 1.00 93.88 80 HIS A CA 1
ATOM 652 C C . HIS A 1 80 ? -12.067 -2.479 2.814 1.00 93.88 80 HIS A C 1
ATOM 654 O O . HIS A 1 80 ? -11.521 -2.209 1.747 1.00 93.88 80 HIS A O 1
ATOM 660 N N . TYR A 1 81 ? -11.811 -3.599 3.493 1.00 94.81 81 TYR A N 1
ATOM 661 C CA . TYR A 1 81 ? -10.821 -4.596 3.081 1.00 94.81 81 TYR A CA 1
ATOM 662 C C . TYR A 1 81 ? -11.181 -5.230 1.738 1.00 94.81 81 TYR A C 1
ATOM 664 O O . TYR A 1 81 ? -10.336 -5.354 0.862 1.00 94.81 81 TYR A O 1
ATOM 672 N N . ARG A 1 82 ? -12.463 -5.523 1.492 1.00 94.25 82 ARG A N 1
ATOM 673 C CA . ARG A 1 82 ? -12.915 -6.045 0.188 1.00 94.25 82 ARG A CA 1
ATOM 674 C C . ARG A 1 82 ? -12.693 -5.088 -0.981 1.00 94.25 82 ARG A C 1
ATOM 676 O O . ARG A 1 82 ? -12.592 -5.551 -2.110 1.00 94.25 82 ARG A O 1
ATOM 683 N N . LEU A 1 83 ? -12.669 -3.779 -0.741 1.00 93.88 83 LEU A N 1
ATOM 684 C CA . LEU A 1 83 ? -12.469 -2.779 -1.794 1.00 93.88 83 LEU A CA 1
ATOM 685 C C . LEU A 1 83 ? -11.014 -2.337 -1.961 1.00 93.88 83 LEU A C 1
ATOM 687 O O . LEU A 1 83 ? -10.700 -1.727 -2.979 1.00 93.88 83 LEU A O 1
ATOM 691 N N . ASN A 1 84 ? -10.152 -2.615 -0.986 1.00 96.38 84 ASN A N 1
ATOM 692 C CA . ASN A 1 84 ? -8.782 -2.125 -0.957 1.00 96.38 84 ASN A CA 1
ATOM 693 C C . ASN A 1 84 ? -7.815 -3.299 -0.808 1.00 96.38 84 ASN A C 1
ATOM 695 O O . ASN A 1 84 ? -7.621 -3.838 0.278 1.00 96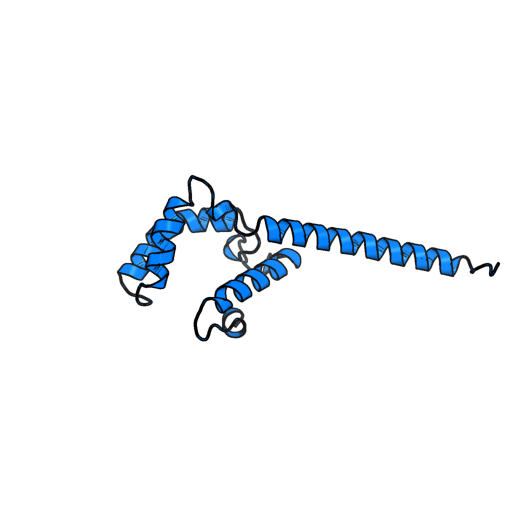.38 84 ASN A O 1
ATOM 699 N N . ASP A 1 85 ? -7.203 -3.672 -1.926 1.00 97.50 85 ASP A N 1
ATOM 700 C CA . ASP A 1 85 ? -6.330 -4.838 -2.072 1.00 97.50 85 ASP A CA 1
ATOM 701 C C . ASP A 1 85 ? -4.912 -4.636 -1.507 1.00 97.50 85 ASP A C 1
ATOM 703 O O . ASP A 1 85 ? -4.061 -5.505 -1.659 1.00 97.50 85 ASP A O 1
ATOM 707 N N . HIS A 1 86 ? -4.636 -3.502 -0.861 1.00 97.56 86 HIS A N 1
ATOM 708 C CA . HIS A 1 86 ? -3.413 -3.306 -0.083 1.00 97.56 86 HIS A CA 1
ATOM 709 C C . HIS A 1 86 ? -3.548 -3.792 1.370 1.00 97.56 86 HIS A C 1
ATOM 711 O O . HIS A 1 86 ? -2.554 -3.825 2.087 1.00 97.56 86 HIS A O 1
ATOM 717 N N . HIS A 1 87 ? -4.749 -4.180 1.818 1.00 96.94 87 HIS A N 1
ATOM 718 C CA . HIS A 1 87 ? -4.943 -4.818 3.124 1.00 96.94 87 HIS A CA 1
ATOM 719 C C . HIS A 1 87 ? -4.804 -6.338 2.992 1.00 96.94 87 HIS A C 1
ATOM 721 O O . HIS A 1 87 ? -5.472 -6.919 2.132 1.00 96.94 87 HIS A O 1
ATOM 727 N N . PRO A 1 88 ? -4.014 -7.020 3.842 1.00 96.38 88 PRO A N 1
ATOM 728 C CA . PRO A 1 88 ? -3.930 -8.481 3.839 1.00 96.38 88 PRO A CA 1
ATOM 729 C C . PRO A 1 88 ? -5.296 -9.168 3.976 1.00 96.38 88 PRO A C 1
ATOM 731 O O . PRO A 1 88 ? -5.529 -10.196 3.353 1.00 96.38 88 PRO A O 1
ATOM 734 N N . GLU A 1 89 ? -6.227 -8.578 4.728 1.00 96.31 89 GLU A N 1
ATOM 735 C CA . GLU A 1 89 ? -7.596 -9.071 4.927 1.00 96.31 89 GLU A CA 1
ATOM 736 C C . GLU A 1 89 ? -8.446 -9.099 3.647 1.00 96.31 89 GLU A C 1
ATOM 738 O O . GLU A 1 89 ? -9.547 -9.654 3.652 1.00 96.31 89 GLU A O 1
ATOM 743 N N . HIS A 1 90 ? -7.966 -8.498 2.554 1.00 97.25 90 HIS A N 1
ATOM 744 C CA . HIS A 1 90 ? -8.560 -8.655 1.230 1.00 97.25 90 HIS A CA 1
ATOM 745 C C . HIS A 1 90 ? -8.408 -10.086 0.688 1.00 97.25 90 HIS A C 1
ATOM 747 O O . HIS A 1 90 ? -9.243 -10.525 -0.104 1.00 97.25 90 HIS A O 1
ATOM 753 N N . PHE A 1 91 ? -7.360 -10.807 1.099 1.00 97.75 91 PHE A N 1
ATOM 754 C CA . PHE A 1 91 ? -6.963 -12.092 0.526 1.00 97.75 91 PHE A CA 1
ATOM 755 C C . PHE A 1 91 ? -7.126 -13.253 1.505 1.00 97.75 91 PHE A C 1
ATOM 757 O O . PHE A 1 91 ? -6.980 -13.095 2.717 1.00 97.75 91 PHE A O 1
ATOM 764 N N . ASP A 1 92 ? -7.341 -14.452 0.963 1.00 97.06 92 ASP A N 1
ATOM 765 C CA . ASP A 1 92 ? -7.513 -15.669 1.759 1.00 97.06 92 ASP A CA 1
ATOM 766 C C . ASP A 1 92 ? -6.210 -16.093 2.461 1.00 97.06 92 ASP A C 1
ATOM 768 O O . ASP A 1 92 ? -6.252 -16.508 3.621 1.00 97.06 92 ASP A O 1
ATOM 772 N N . ASN A 1 93 ? -5.045 -15.951 1.805 1.00 97.12 93 ASN A N 1
ATOM 773 C CA . ASN A 1 93 ? -3.732 -16.255 2.397 1.00 97.12 93 ASN A CA 1
ATOM 774 C C . ASN A 1 93 ? -2.959 -14.995 2.832 1.00 97.12 93 ASN A C 1
ATOM 776 O O . ASN A 1 93 ? -1.738 -15.038 3.035 1.00 97.12 93 ASN A O 1
ATOM 780 N N . GLY A 1 94 ? -3.655 -13.865 2.980 1.00 96.06 94 GLY A N 1
ATOM 781 C CA . GLY A 1 94 ? -3.074 -12.600 3.417 1.00 96.06 94 GLY A CA 1
ATOM 782 C C . GLY A 1 94 ? -1.944 -12.113 2.509 1.00 96.06 94 GLY A C 1
ATOM 783 O O . GLY A 1 94 ? -2.053 -12.122 1.286 1.00 96.06 94 GLY A O 1
ATOM 784 N N . ILE A 1 95 ? -0.823 -11.721 3.123 1.00 95.69 95 ILE A N 1
ATOM 785 C CA . ILE A 1 95 ? 0.356 -11.163 2.437 1.00 95.69 95 ILE A CA 1
ATOM 786 C C . ILE A 1 95 ? 0.888 -12.080 1.321 1.00 95.69 95 ILE A C 1
ATOM 788 O O . ILE A 1 95 ? 1.434 -11.584 0.339 1.00 95.69 95 ILE A O 1
ATOM 792 N N . GLN A 1 96 ? 0.721 -13.403 1.435 1.00 97.00 96 GLN A N 1
ATOM 793 C CA . GLN A 1 96 ? 1.240 -14.358 0.445 1.00 97.00 96 GLN A CA 1
ATOM 794 C C . GLN A 1 96 ? 0.544 -14.262 -0.919 1.00 97.00 96 GLN A C 1
ATOM 796 O O . GLN A 1 96 ? 1.138 -14.638 -1.928 1.00 97.00 96 GLN A O 1
ATOM 801 N N . ASP A 1 97 ? -0.681 -13.736 -0.957 1.00 98.38 97 ASP A N 1
ATOM 802 C CA . ASP A 1 97 ? -1.439 -13.551 -2.196 1.00 98.38 97 ASP A CA 1
ATOM 803 C C . ASP A 1 97 ? -1.227 -12.154 -2.813 1.00 98.38 97 ASP A C 1
ATOM 805 O O . ASP A 1 97 ? -1.721 -11.875 -3.909 1.00 98.38 97 ASP A O 1
ATOM 809 N N . MET A 1 98 ? -0.481 -11.268 -2.140 1.00 98.25 98 MET A N 1
ATOM 810 C CA . MET A 1 98 ? -0.270 -9.889 -2.581 1.00 98.25 98 MET A CA 1
ATOM 811 C C . MET A 1 98 ? 0.823 -9.782 -3.649 1.00 98.25 98 MET A C 1
ATOM 813 O O . MET A 1 98 ? 1.897 -10.380 -3.566 1.00 98.25 98 MET A O 1
ATOM 817 N N . ASN A 1 99 ? 0.584 -8.932 -4.643 1.00 97.88 99 ASN A N 1
ATOM 818 C CA . ASN A 1 99 ? 1.580 -8.517 -5.619 1.00 97.88 99 ASN A CA 1
ATOM 819 C C . ASN A 1 99 ? 2.418 -7.326 -5.115 1.00 97.88 99 ASN A C 1
ATOM 821 O O . ASN A 1 99 ? 2.118 -6.687 -4.109 1.00 97.88 99 ASN A O 1
ATOM 825 N N . MET A 1 100 ? 3.472 -6.985 -5.861 1.00 97.31 100 MET A N 1
ATOM 826 C CA . MET A 1 100 ? 4.415 -5.930 -5.472 1.00 97.31 100 MET A CA 1
ATOM 827 C C . MET A 1 100 ? 3.764 -4.549 -5.282 1.00 97.31 100 MET A C 1
ATOM 829 O O . MET A 1 100 ? 4.155 -3.822 -4.377 1.00 97.31 100 MET A O 1
ATOM 833 N N . LEU A 1 101 ? 2.790 -4.161 -6.110 1.00 98.06 101 LEU A N 1
ATOM 834 C CA . LEU A 1 101 ? 2.163 -2.836 -6.003 1.00 98.06 101 LEU A CA 1
ATOM 835 C C . LEU A 1 101 ? 1.277 -2.740 -4.760 1.00 98.06 101 LEU A C 1
ATOM 837 O O . LEU A 1 101 ? 1.310 -1.729 -4.065 1.00 98.06 101 LEU A O 1
ATOM 841 N N . GLN A 1 102 ? 0.553 -3.817 -4.456 1.00 98.31 102 GLN A N 1
ATOM 842 C CA . GLN A 1 102 ? -0.261 -3.944 -3.248 1.00 98.31 102 GLN A CA 1
ATOM 843 C C . GLN A 1 102 ? 0.615 -3.887 -1.992 1.00 98.31 102 GLN A C 1
ATOM 845 O O . GLN A 1 102 ? 0.306 -3.152 -1.059 1.00 98.31 102 GLN A O 1
ATOM 850 N N . LEU A 1 103 ? 1.754 -4.591 -1.992 1.00 97.50 103 LEU A N 1
ATOM 851 C CA . LEU A 1 103 ? 2.722 -4.541 -0.891 1.00 97.50 103 LEU A CA 1
ATOM 852 C C . LEU A 1 103 ? 3.330 -3.144 -0.711 1.00 97.50 103 LEU A C 1
ATOM 854 O O . LEU A 1 103 ? 3.505 -2.691 0.417 1.00 97.50 103 LEU A O 1
ATOM 858 N N . LEU A 1 104 ? 3.646 -2.444 -1.804 1.00 97.62 104 LEU A N 1
ATOM 859 C CA . LEU A 1 104 ? 4.165 -1.075 -1.735 1.00 97.62 104 LEU A CA 1
ATOM 860 C C . LEU A 1 104 ? 3.138 -0.106 -1.139 1.00 97.62 104 LEU A C 1
ATOM 862 O O . LEU A 1 104 ? 3.504 0.725 -0.308 1.00 97.62 104 LEU A O 1
ATOM 866 N N . GLU A 1 105 ? 1.869 -0.220 -1.533 1.00 98.25 105 GLU A N 1
ATOM 867 C CA . GLU A 1 105 ? 0.785 0.579 -0.960 1.00 98.25 105 GLU A CA 1
ATOM 868 C C . GLU A 1 105 ? 0.559 0.245 0.524 1.00 98.25 105 GLU A C 1
ATOM 870 O O . GLU A 1 105 ? 0.488 1.161 1.339 1.00 98.25 105 GLU A O 1
ATOM 875 N N . MET A 1 106 ? 0.561 -1.040 0.895 1.00 96.75 106 MET A N 1
ATOM 876 C CA . MET A 1 106 ? 0.444 -1.504 2.285 1.00 96.75 106 MET A CA 1
ATOM 877 C C . MET A 1 106 ? 1.535 -0.904 3.176 1.00 96.75 106 MET A C 1
ATOM 879 O O . MET A 1 106 ? 1.258 -0.341 4.232 1.00 96.75 106 MET A O 1
ATOM 883 N N . LEU A 1 107 ? 2.794 -0.970 2.733 1.00 96.06 107 LEU A N 1
ATOM 884 C CA . LEU A 1 107 ? 3.918 -0.400 3.474 1.00 96.06 107 LEU A CA 1
ATOM 885 C C . LEU A 1 107 ? 3.817 1.127 3.584 1.00 96.06 107 LEU A C 1
ATOM 887 O O . LEU A 1 107 ? 4.198 1.693 4.612 1.00 96.06 107 LEU A O 1
ATOM 891 N N . ALA A 1 108 ? 3.307 1.803 2.550 1.00 96.25 108 ALA A N 1
ATOM 892 C CA . ALA A 1 108 ? 3.070 3.242 2.584 1.00 96.25 108 ALA A CA 1
ATOM 893 C C . ALA A 1 108 ? 1.958 3.616 3.581 1.00 96.25 108 ALA A C 1
ATOM 895 O O . ALA A 1 108 ? 2.151 4.550 4.366 1.00 96.25 108 ALA A O 1
ATOM 896 N N . ASP A 1 109 ? 0.849 2.870 3.607 1.00 95.25 109 ASP A N 1
ATOM 897 C CA . ASP A 1 109 ? -0.225 3.051 4.589 1.00 95.25 109 ASP A CA 1
ATOM 898 C C . ASP A 1 109 ? 0.284 2.824 6.011 1.00 95.25 109 ASP A C 1
ATOM 900 O O . ASP A 1 109 ? 0.172 3.702 6.868 1.00 95.25 109 ASP A O 1
ATOM 904 N N . TRP A 1 110 ? 0.941 1.692 6.265 1.00 93.88 110 TRP A N 1
ATOM 905 C CA . TRP A 1 110 ? 1.476 1.383 7.588 1.00 93.88 110 TRP A CA 1
ATOM 906 C C . TRP A 1 110 ? 2.478 2.442 8.037 1.00 93.88 110 TRP A C 1
ATOM 908 O O . TRP A 1 110 ? 2.427 2.900 9.179 1.00 93.88 110 TRP A O 1
ATOM 918 N N . LYS A 1 111 ? 3.327 2.941 7.129 1.00 92.38 111 LYS A N 1
ATOM 919 C CA . LYS A 1 111 ? 4.235 4.051 7.434 1.00 92.38 111 LYS A CA 1
ATOM 920 C C . LYS A 1 111 ? 3.482 5.322 7.825 1.00 92.38 111 LYS A C 1
ATOM 922 O O . LYS A 1 111 ? 3.861 5.974 8.807 1.00 92.38 111 LYS A O 1
ATOM 927 N N . ALA A 1 112 ? 2.442 5.690 7.079 1.00 92.44 112 ALA A N 1
ATOM 928 C CA . ALA A 1 112 ? 1.615 6.855 7.376 1.00 92.44 112 ALA A CA 1
ATOM 929 C C . ALA A 1 112 ? 0.871 6.682 8.708 1.00 92.44 112 ALA A C 1
ATOM 931 O O . ALA A 1 112 ? 0.770 7.627 9.491 1.00 92.44 112 ALA A O 1
ATOM 932 N N . SER A 1 113 ? 0.402 5.468 8.989 1.00 88.00 113 SER A N 1
ATOM 933 C CA . SER A 1 113 ? -0.313 5.097 10.205 1.00 88.00 113 SER A CA 1
ATOM 934 C C . SER A 1 113 ? 0.581 5.136 11.443 1.00 88.00 113 SER A C 1
ATOM 936 O O . SER A 1 113 ? 0.239 5.830 12.402 1.00 88.00 113 SER A O 1
ATOM 938 N N . CYS A 1 114 ? 1.777 4.541 11.398 1.00 85.81 114 CYS A N 1
ATOM 939 C CA . CYS A 1 114 ? 2.772 4.655 12.470 1.00 85.81 114 CYS A CA 1
ATOM 940 C C . CYS A 1 114 ? 3.179 6.111 12.736 1.00 85.81 114 CYS A C 1
ATOM 942 O O . CYS A 1 114 ? 3.401 6.480 13.884 1.00 85.81 114 CYS A O 1
ATOM 944 N N . SER A 1 115 ? 3.233 6.962 11.704 1.00 86.62 115 SER A N 1
ATOM 945 C CA . SER A 1 115 ? 3.634 8.372 11.855 1.00 86.62 115 SER A CA 1
ATOM 946 C C . SER A 1 115 ? 2.632 9.220 12.652 1.00 86.62 115 SER A C 1
ATOM 948 O O . SER A 1 115 ? 2.965 10.332 13.058 1.00 86.62 115 SER A O 1
ATOM 950 N N . ARG A 1 116 ? 1.413 8.715 12.893 1.00 82.94 116 ARG A N 1
ATOM 951 C CA . ARG A 1 116 ? 0.391 9.377 13.723 1.00 82.94 116 ARG A CA 1
ATOM 952 C C . ARG A 1 116 ? 0.423 8.932 15.188 1.00 82.94 116 ARG A C 1
ATOM 954 O O . ARG A 1 116 ? -0.272 9.525 16.007 1.00 82.94 116 ARG A O 1
ATOM 961 N N . VAL A 1 117 ? 1.210 7.910 15.523 1.00 77.81 117 VAL A N 1
ATOM 962 C CA . VAL A 1 117 ? 1.283 7.322 16.864 1.00 77.81 117 VAL A CA 1
ATOM 963 C C . VAL A 1 117 ? 2.605 7.711 17.518 1.00 77.81 117 VAL A C 1
ATOM 965 O O . VAL A 1 117 ? 3.673 7.587 16.918 1.00 77.81 117 VAL A O 1
ATOM 968 N N . LYS A 1 118 ? 2.548 8.177 18.770 1.00 77.12 118 LYS A N 1
ATOM 969 C CA . LYS A 1 118 ? 3.756 8.440 19.559 1.00 77.12 118 LYS A CA 1
ATOM 970 C C . LYS A 1 118 ? 4.539 7.132 19.722 1.00 77.12 118 LYS A C 1
ATOM 972 O O . LYS A 1 118 ? 3.966 6.137 20.147 1.00 77.12 118 LYS A O 1
ATOM 977 N N . ASP A 1 119 ? 5.824 7.152 19.375 1.00 80.25 119 ASP A N 1
ATOM 978 C CA . ASP A 1 119 ? 6.715 5.980 19.384 1.00 80.25 119 ASP A CA 1
ATOM 979 C C . ASP A 1 119 ? 6.297 4.853 18.409 1.00 80.25 119 ASP A C 1
ATOM 981 O O . ASP A 1 119 ? 6.693 3.698 18.574 1.00 80.25 119 ASP A O 1
ATOM 985 N N . GLY A 1 120 ? 5.508 5.183 17.375 1.00 79.25 120 GLY A N 1
ATOM 986 C CA . GLY A 1 120 ? 5.128 4.250 16.317 1.00 79.25 120 GLY A CA 1
ATOM 987 C C . GLY A 1 120 ? 6.338 3.750 15.522 1.00 79.25 120 GLY A C 1
ATOM 988 O O . GLY A 1 120 ? 7.142 4.539 15.023 1.00 79.25 120 GLY A O 1
ATOM 989 N N . ASP A 1 121 ? 6.439 2.431 15.367 1.00 83.94 121 ASP A N 1
ATOM 990 C CA . ASP A 1 121 ? 7.541 1.762 14.679 1.00 83.94 121 ASP A CA 1
ATOM 991 C C . ASP A 1 121 ? 6.993 0.760 13.661 1.00 83.94 121 ASP A C 1
ATOM 993 O O . ASP A 1 121 ? 6.329 -0.218 14.012 1.00 83.94 121 ASP A O 1
ATOM 997 N N . ILE A 1 122 ? 7.272 1.022 12.385 1.00 85.50 122 ILE A N 1
ATOM 998 C CA . ILE A 1 122 ? 6.816 0.167 11.289 1.00 85.50 122 ILE A CA 1
ATOM 999 C C . ILE A 1 122 ? 7.522 -1.189 11.301 1.00 85.50 122 ILE A C 1
ATOM 1001 O O . ILE A 1 122 ? 6.921 -2.173 10.891 1.00 85.50 122 ILE A O 1
ATOM 1005 N N . ILE A 1 123 ? 8.759 -1.272 11.805 1.00 87.06 123 ILE A N 1
ATOM 1006 C CA . ILE A 1 123 ? 9.498 -2.538 11.846 1.00 87.06 123 ILE A CA 1
ATOM 1007 C C . ILE A 1 123 ? 8.754 -3.540 12.726 1.00 87.06 123 ILE A C 1
ATOM 1009 O O . ILE A 1 123 ? 8.492 -4.650 12.285 1.00 87.06 123 ILE A O 1
ATOM 1013 N N . LYS A 1 124 ? 8.268 -3.092 13.888 1.00 83.75 124 LYS A N 1
ATOM 1014 C CA . LYS A 1 124 ? 7.416 -3.897 14.779 1.00 83.75 124 LYS A CA 1
ATOM 1015 C C . LYS A 1 124 ? 6.079 -4.312 14.163 1.00 83.75 124 LYS A C 1
ATOM 1017 O O . LYS A 1 124 ? 5.435 -5.210 14.681 1.00 83.75 124 LYS A O 1
ATOM 1022 N N . SER A 1 125 ? 5.627 -3.627 13.111 1.00 75.25 125 SER A N 1
ATOM 1023 C CA . SER A 1 125 ? 4.375 -3.958 12.412 1.00 75.25 125 SER A CA 1
ATOM 1024 C C . SER A 1 125 ? 4.570 -5.041 11.343 1.00 75.25 125 SER A C 1
ATOM 1026 O O . SER A 1 125 ? 3.587 -5.540 10.808 1.00 75.25 125 SER A O 1
ATOM 1028 N N . ILE A 1 126 ? 5.823 -5.370 11.007 1.00 79.50 126 ILE A N 1
ATOM 1029 C CA . ILE A 1 126 ? 6.201 -6.348 9.973 1.00 79.50 126 ILE A CA 1
ATOM 1030 C C . ILE A 1 126 ? 6.846 -7.608 10.606 1.00 79.50 126 ILE A C 1
ATOM 1032 O O . ILE A 1 126 ? 7.139 -8.566 9.893 1.00 79.50 126 ILE A O 1
ATOM 1036 N N . GLU A 1 127 ? 7.071 -7.613 11.927 1.00 73.50 127 GLU A N 1
ATOM 1037 C CA . GLU A 1 127 ? 7.503 -8.783 12.720 1.00 73.50 127 GLU A CA 1
ATOM 1038 C C . GLU A 1 127 ? 6.388 -9.830 12.868 1.00 73.50 127 GLU A C 1
ATOM 1040 O O . GLU A 1 127 ? 6.716 -11.036 12.756 1.00 73.50 127 GLU A O 1
#

Foldseek 3Di:
DDDDDPVVVVVVVVVVVVVVVVVVLVVVLVVCVVCPLVLCVDPVNVVLCVVQVVQLVVDDPPDPSNVVSCVSNVVVVQVSLCVQLLALSVDPNRPVPDDPSSVVSVLVVLVVVLVVDDVRDVVVVVD

pLDDT: mean 89.09, std 9.67, range [51.5, 98.38]

Sequence (127 aa):
MEEFSNTNNETRKHILSVCENINKYIHDLLNRGVNHDASKLNYNQASVFDKCIGRLHNAEYNSEEYKQLLKELQPALVHHYRLNDHHPEHFDNGIQDMNMLQLLEMLADWKASCSRVKDGDIIKSIE

Secondary structure (DSSP, 8-state):
-----HHHHHHHHHHHHHHHHHHHHHHHHHHHHHHTTGGGGSHHHHHHHHHHHHHHHHSPTT-HHHHHHHHHHHHHHHHHHHH-TTSGGGSTTGGGG--HHHHHHHHHHHHHHHTTSTT--SGGGT-